Protein AF-A0A7W8ZVU0-F1 (afdb_monomer_lite)

Radius of gyration: 14.82 Å; chains: 1; bounding box: 32×26×45 Å

Structure (mmCIF, N/CA/C/O backbone):
data_AF-A0A7W8ZVU0-F1
#
_entry.id   AF-A0A7W8ZVU0-F1
#
loop_
_atom_site.group_PDB
_atom_site.id
_atom_site.type_symbol
_atom_site.label_atom_id
_atom_site.label_alt_id
_atom_site.label_comp_id
_atom_site.label_asym_id
_atom_site.label_entity_id
_atom_site.label_seq_id
_atom_site.pdbx_PDB_ins_code
_atom_site.Cartn_x
_atom_site.Cartn_y
_atom_site.Cartn_z
_atom_site.occupancy
_atom_site.B_iso_or_equiv
_atom_site.auth_seq_id
_atom_site.auth_comp_id
_atom_site.auth_asym_id
_atom_site.auth_atom_id
_atom_site.pdbx_PDB_model_num
ATOM 1 N N . MET A 1 1 ? 6.535 3.072 -9.587 1.00 85.56 1 MET A N 1
ATOM 2 C CA . MET A 1 1 ? 5.344 3.330 -8.750 1.00 85.56 1 MET A CA 1
ATOM 3 C C . MET A 1 1 ? 4.558 2.043 -8.533 1.00 85.56 1 MET A C 1
ATOM 5 O O . MET A 1 1 ? 4.219 1.389 -9.509 1.00 85.56 1 MET A O 1
ATOM 9 N N . ALA A 1 2 ? 4.260 1.682 -7.289 1.00 87.31 2 ALA A N 1
ATOM 10 C CA . ALA A 1 2 ? 3.342 0.598 -6.954 1.00 87.31 2 ALA A CA 1
ATOM 11 C C . ALA A 1 2 ? 1.929 1.141 -6.694 1.00 87.31 2 ALA A C 1
ATOM 13 O O . ALA A 1 2 ? 1.775 2.179 -6.045 1.00 87.31 2 ALA A O 1
ATOM 14 N N . LYS A 1 3 ? 0.910 0.439 -7.184 1.00 91.56 3 LYS A N 1
ATOM 15 C CA . LYS A 1 3 ? -0.497 0.630 -6.821 1.00 91.56 3 LYS A CA 1
ATOM 16 C C . LYS A 1 3 ? -0.847 -0.448 -5.804 1.00 91.56 3 LYS A C 1
ATOM 18 O O . LYS A 1 3 ? -0.580 -1.619 -6.041 1.00 91.56 3 LYS A O 1
ATOM 23 N N . ILE A 1 4 ? -1.389 -0.045 -4.665 1.00 91.12 4 ILE A N 1
ATOM 24 C CA . ILE A 1 4 ? -1.660 -0.922 -3.528 1.00 91.12 4 ILE A CA 1
ATOM 25 C C . ILE A 1 4 ? -3.145 -0.815 -3.208 1.00 91.12 4 ILE A C 1
ATOM 27 O O . ILE A 1 4 ? -3.659 0.291 -3.075 1.00 91.12 4 ILE A O 1
ATOM 31 N N . ALA A 1 5 ? -3.841 -1.931 -3.058 1.00 92.88 5 ALA A N 1
ATOM 32 C CA . ALA A 1 5 ? -5.243 -1.944 -2.652 1.00 92.88 5 ALA A CA 1
ATOM 33 C C . ALA A 1 5 ? -5.485 -3.009 -1.583 1.00 92.88 5 ALA A C 1
ATOM 35 O O . ALA A 1 5 ? -4.760 -3.999 -1.508 1.00 92.88 5 ALA A O 1
ATOM 36 N N . LEU A 1 6 ? -6.508 -2.802 -0.755 1.00 89.88 6 LEU A N 1
ATOM 37 C CA . LEU A 1 6 ? -7.047 -3.881 0.067 1.00 89.88 6 LEU A CA 1
ATOM 38 C C . LEU A 1 6 ? -7.887 -4.805 -0.817 1.00 89.88 6 LEU A C 1
ATOM 40 O O . LEU A 1 6 ? -8.637 -4.317 -1.663 1.00 89.88 6 LEU A O 1
A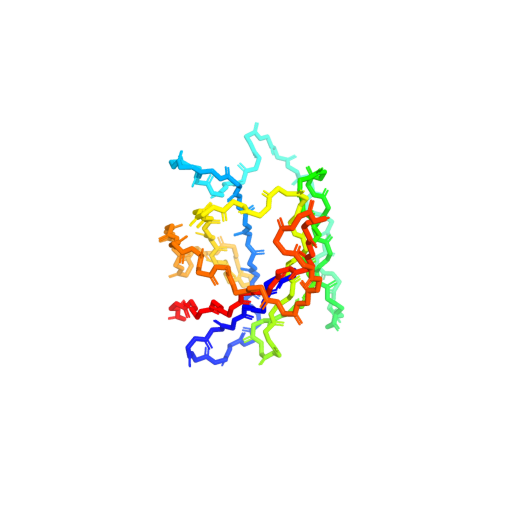TOM 44 N N . ALA A 1 7 ? -7.809 -6.112 -0.570 1.00 91.75 7 ALA A N 1
ATOM 45 C CA . ALA A 1 7 ? -8.691 -7.100 -1.186 1.00 91.75 7 ALA A CA 1
ATOM 46 C C . ALA A 1 7 ? -10.171 -6.749 -0.942 1.00 91.75 7 ALA A C 1
ATOM 48 O O . ALA A 1 7 ? -10.998 -6.849 -1.847 1.00 91.75 7 ALA A O 1
ATOM 49 N N . GLU A 1 8 ? -10.490 -6.253 0.260 1.00 88.62 8 GLU A N 1
ATOM 50 C CA . GLU A 1 8 ? -11.775 -5.625 0.570 1.00 88.62 8 GLU A CA 1
ATOM 51 C C . GLU A 1 8 ? -11.560 -4.161 1.001 1.00 88.62 8 GLU A C 1
ATOM 53 O O . GLU A 1 8 ? -10.959 -3.910 2.052 1.00 88.62 8 GLU A O 1
ATOM 58 N N . PRO A 1 9 ? -12.041 -3.172 0.219 1.00 88.00 9 PRO A N 1
ATOM 59 C CA . PRO A 1 9 ? -11.900 -1.759 0.557 1.00 88.00 9 PRO A CA 1
ATOM 60 C C . PRO A 1 9 ? -12.517 -1.420 1.919 1.00 88.00 9 PRO A C 1
ATOM 62 O O . PRO A 1 9 ? -13.687 -1.713 2.182 1.00 88.00 9 PRO A O 1
ATOM 65 N N . LYS A 1 10 ? -11.745 -0.753 2.780 1.00 85.44 10 LYS A N 1
ATOM 66 C CA . LYS A 1 10 ? -12.121 -0.467 4.169 1.00 85.44 10 LYS A CA 1
ATOM 67 C C . LYS A 1 10 ? -11.699 0.936 4.591 1.00 85.44 10 LYS A C 1
ATOM 69 O O . LYS A 1 10 ? -10.537 1.323 4.491 1.00 85.44 10 LYS A O 1
ATOM 74 N N . ALA A 1 11 ? -12.662 1.703 5.098 1.00 87.62 11 ALA A N 1
ATOM 75 C CA . ALA A 1 11 ? -12.416 3.046 5.610 1.00 87.62 11 ALA A CA 1
ATOM 76 C C . ALA A 1 11 ? -11.723 2.996 6.975 1.00 87.62 11 ALA A C 1
ATOM 78 O O . ALA A 1 11 ? -11.931 2.066 7.755 1.00 87.62 11 ALA A O 1
ATOM 79 N N . GLY A 1 12 ? -10.951 4.040 7.282 1.00 84.75 12 GLY A N 1
ATOM 80 C CA . GLY A 1 12 ? -10.294 4.169 8.582 1.00 84.75 12 GLY A CA 1
ATOM 81 C C . GLY A 1 12 ? -9.143 3.185 8.793 1.00 84.75 12 GLY A C 1
ATOM 82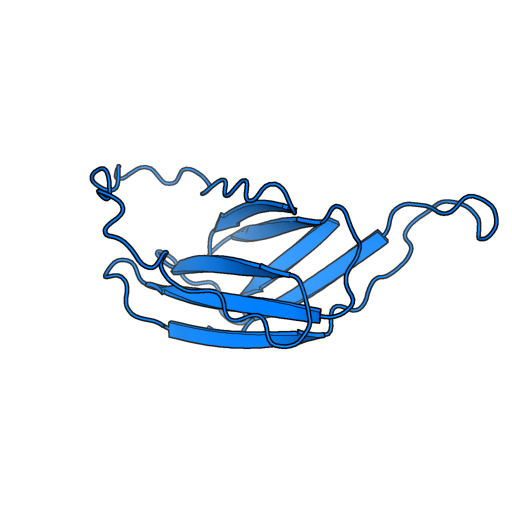 O O . GLY A 1 12 ? -8.826 2.866 9.934 1.00 84.75 12 GLY A O 1
ATOM 83 N N . VAL A 1 13 ? -8.550 2.696 7.703 1.00 86.25 13 VAL A N 1
ATOM 84 C CA . VAL A 1 13 ? -7.327 1.895 7.729 1.00 86.25 13 VAL A CA 1
ATOM 85 C C . VAL A 1 13 ? -6.163 2.761 7.260 1.00 86.25 13 VAL A C 1
ATOM 87 O O . VAL A 1 13 ? -6.248 3.391 6.203 1.00 86.25 13 VAL A O 1
ATOM 90 N N . ALA A 1 14 ? -5.088 2.781 8.039 1.00 86.31 14 ALA A N 1
ATOM 91 C CA . ALA A 1 14 ? -3.808 3.362 7.661 1.00 86.31 14 ALA A CA 1
ATOM 92 C C . ALA A 1 14 ? -2.835 2.249 7.254 1.00 86.31 14 ALA A C 1
ATOM 94 O O . ALA A 1 14 ? -2.860 1.154 7.817 1.00 86.31 14 ALA A O 1
ATOM 95 N N . LEU A 1 15 ? -1.997 2.538 6.260 1.00 85.69 15 LEU A N 1
ATOM 96 C CA . LEU A 1 15 ? -0.977 1.630 5.750 1.00 85.69 15 LEU A CA 1
ATOM 97 C C . LEU A 1 15 ? 0.397 2.208 6.068 1.00 85.69 15 LEU A C 1
ATOM 99 O O . LEU A 1 15 ? 0.708 3.311 5.631 1.00 85.69 15 LEU A O 1
ATOM 103 N N . GLU A 1 16 ? 1.209 1.424 6.762 1.00 85.62 16 GLU A N 1
ATOM 104 C CA . GLU A 1 16 ? 2.636 1.662 6.944 1.00 85.62 16 GLU A CA 1
ATOM 105 C C . GLU A 1 16 ? 3.403 0.664 6.072 1.00 85.62 16 GLU A C 1
ATOM 107 O O . GLU A 1 16 ? 3.083 -0.531 6.035 1.00 85.62 16 GLU A O 1
ATOM 112 N N . LEU A 1 17 ? 4.430 1.145 5.377 1.00 83.44 17 LEU A N 1
ATOM 113 C CA . LEU A 1 17 ? 5.324 0.316 4.572 1.00 83.44 17 LEU A CA 1
ATOM 114 C C . LEU A 1 17 ? 6.750 0.439 5.082 1.00 83.44 17 LEU A C 1
ATOM 116 O O . LEU A 1 17 ? 7.156 1.471 5.614 1.00 83.44 17 LEU A O 1
ATOM 120 N N . CYS A 1 18 ? 7.544 -0.596 4.857 1.00 79.50 18 CYS A N 1
ATOM 121 C CA . CYS A 1 18 ? 8.976 -0.497 5.053 1.00 79.50 18 CYS A CA 1
ATOM 122 C C . CYS A 1 18 ? 9.747 -1.348 4.044 1.00 79.50 18 CYS A C 1
ATOM 124 O O . CYS A 1 18 ? 9.225 -2.313 3.476 1.00 79.50 18 CYS A O 1
ATOM 126 N N . ASP A 1 19 ? 10.976 -0.933 3.751 1.00 74.06 19 ASP A N 1
ATOM 127 C CA . ASP A 1 19 ? 11.768 -1.503 2.675 1.00 74.06 19 ASP A CA 1
ATOM 128 C C . ASP A 1 19 ? 12.666 -2.649 3.151 1.00 74.06 19 ASP A C 1
ATOM 130 O O . ASP A 1 19 ? 13.324 -2.580 4.187 1.00 74.06 19 ASP A O 1
ATOM 134 N N . GLY A 1 20 ? 12.727 -3.708 2.343 1.00 64.31 20 GLY A N 1
ATOM 135 C CA . GLY A 1 20 ? 13.722 -4.761 2.497 1.00 64.31 20 GLY A CA 1
ATOM 136 C C . GLY A 1 20 ? 13.250 -6.013 3.235 1.00 64.31 20 GLY A C 1
ATOM 137 O O . GLY A 1 20 ? 12.226 -6.061 3.915 1.00 64.31 20 GLY A O 1
ATOM 138 N N . VAL A 1 21 ? 14.037 -7.075 3.053 1.00 59.44 21 VAL A N 1
ATOM 139 C CA . VAL A 1 21 ? 13.760 -8.406 3.600 1.00 59.44 21 VAL A CA 1
ATOM 140 C C . VAL A 1 21 ? 13.865 -8.375 5.123 1.00 59.44 21 VAL A C 1
ATOM 142 O O . VAL A 1 21 ? 14.898 -7.994 5.671 1.00 59.44 21 VAL A O 1
ATOM 145 N N . GLY A 1 22 ? 12.806 -8.817 5.802 1.00 62.22 22 GLY A N 1
ATOM 146 C CA . GLY A 1 22 ? 12.754 -8.864 7.266 1.00 62.22 22 GLY A CA 1
ATOM 147 C C . GLY A 1 22 ? 12.476 -7.515 7.926 1.00 62.22 22 GLY A C 1
ATOM 148 O O . GLY A 1 22 ? 12.572 -7.412 9.149 1.00 62.22 22 GLY A O 1
ATOM 149 N N . CYS A 1 23 ? 12.122 -6.495 7.143 1.00 70.12 23 CYS A N 1
ATOM 150 C CA . CYS A 1 23 ? 11.617 -5.262 7.702 1.00 70.12 23 CYS A CA 1
ATOM 151 C C . CYS A 1 23 ? 10.178 -5.456 8.207 1.00 70.12 23 CYS A C 1
ATOM 153 O O . CYS A 1 23 ? 9.323 -5.993 7.502 1.00 70.12 23 CYS A O 1
ATOM 155 N N . VAL A 1 24 ? 9.925 -5.019 9.440 1.00 67.50 24 VAL A N 1
ATOM 156 C CA . VAL A 1 24 ? 8.591 -4.990 10.044 1.00 67.50 24 VAL A CA 1
ATOM 157 C C . VAL A 1 24 ? 8.250 -3.525 10.286 1.00 67.50 24 VAL A C 1
ATOM 159 O O . VAL A 1 24 ? 8.943 -2.887 11.087 1.00 67.50 24 VAL A O 1
ATOM 162 N N . PRO A 1 25 ? 7.223 -2.970 9.616 1.00 71.38 25 PRO A N 1
ATOM 163 C CA . PRO A 1 25 ? 6.756 -1.633 9.936 1.00 71.38 25 PRO A CA 1
ATOM 164 C C . PRO A 1 25 ? 6.290 -1.629 11.389 1.00 71.38 25 PRO A C 1
ATOM 166 O O . PRO A 1 25 ? 5.568 -2.525 11.835 1.00 71.38 25 PRO A O 1
ATOM 169 N N . GLY A 1 26 ? 6.755 -0.659 12.160 1.00 57.91 26 GLY A N 1
ATOM 170 C CA . GLY A 1 26 ? 6.484 -0.606 13.583 1.00 57.91 26 GLY A CA 1
ATOM 171 C C . GLY A 1 26 ? 6.399 0.830 14.060 1.00 57.91 26 GLY A C 1
ATOM 172 O O . GLY A 1 26 ? 7.021 1.710 13.459 1.00 57.91 26 GLY A O 1
ATOM 173 N N . PRO A 1 27 ? 5.687 1.068 15.177 1.00 54.56 27 PRO A N 1
ATOM 174 C CA . PRO A 1 27 ? 5.649 2.388 15.762 1.00 54.56 27 PRO A CA 1
ATOM 175 C C . PRO A 1 27 ? 7.097 2.756 16.097 1.00 54.56 27 PRO A C 1
ATOM 177 O O . PRO A 1 27 ? 7.834 1.901 16.611 1.00 54.56 27 PRO A O 1
ATOM 180 N N . PRO A 1 28 ? 7.532 3.997 15.836 1.00 47.53 28 PRO A N 1
ATOM 181 C CA . PRO A 1 28 ? 8.845 4.433 16.275 1.00 47.53 28 PRO A CA 1
ATOM 182 C C . PRO A 1 28 ? 8.992 4.117 17.767 1.00 47.53 28 PRO A C 1
ATOM 184 O O . PRO A 1 28 ? 8.080 4.357 18.560 1.00 47.53 28 PRO A O 1
ATOM 187 N N . MET A 1 29 ? 10.131 3.541 18.157 1.00 38.78 29 MET A N 1
ATOM 188 C CA . MET A 1 29 ? 10.470 3.257 19.555 1.00 38.78 29 MET A CA 1
ATOM 189 C C . MET A 1 29 ? 10.733 4.570 20.323 1.00 38.78 29 MET A C 1
ATOM 191 O O . MET A 1 29 ? 11.856 4.850 20.720 1.00 38.78 29 MET A O 1
ATOM 195 N N . ALA A 1 30 ? 9.716 5.419 20.468 1.00 38.12 30 ALA A N 1
ATOM 196 C CA . ALA A 1 30 ? 9.606 6.596 21.332 1.00 38.12 30 ALA A CA 1
ATOM 197 C C . ALA A 1 30 ? 8.216 7.223 21.096 1.00 38.12 30 ALA A C 1
ATOM 199 O O . ALA A 1 30 ? 7.715 7.161 19.974 1.00 38.12 30 ALA A O 1
ATOM 200 N N . PRO A 1 31 ? 7.579 7.853 22.101 1.00 37.94 31 PRO A N 1
ATOM 201 C CA . PRO A 1 31 ? 6.248 8.418 21.926 1.00 37.94 31 PRO A CA 1
ATOM 202 C C . PRO A 1 31 ? 6.311 9.590 20.943 1.00 37.94 31 PRO A C 1
ATOM 204 O O . PRO A 1 31 ? 6.684 10.708 21.305 1.00 37.94 31 PRO A O 1
ATOM 207 N N . VAL A 1 32 ? 5.919 9.352 19.693 1.00 40.12 32 VAL A N 1
ATOM 208 C CA . VAL A 1 32 ? 5.516 10.437 18.806 1.00 40.12 32 VAL A CA 1
ATOM 209 C C . VAL A 1 32 ? 4.254 11.016 19.427 1.00 40.12 32 VAL A C 1
ATOM 211 O O . VAL A 1 32 ? 3.261 10.315 19.618 1.00 40.12 32 VAL A O 1
ATOM 214 N N . LYS A 1 33 ? 4.308 12.293 19.815 1.00 34.25 33 LYS A N 1
ATOM 215 C CA . LYS A 1 33 ? 3.108 13.055 20.156 1.00 34.25 33 LYS A CA 1
ATOM 216 C C . LYS A 1 33 ? 2.213 13.035 18.922 1.00 34.25 33 LYS A C 1
ATOM 218 O O . LYS A 1 33 ? 2.427 13.827 18.010 1.00 34.25 33 LYS A O 1
ATOM 223 N N . LEU A 1 34 ? 1.247 12.121 18.903 1.00 38.62 34 LEU A N 1
ATOM 224 C CA . LEU A 1 34 ? 0.140 12.134 17.963 1.00 38.62 34 LEU A CA 1
ATOM 225 C C . LEU A 1 34 ? -0.509 13.514 18.089 1.00 38.62 34 LEU A C 1
ATOM 227 O O . LEU A 1 34 ? -1.128 13.834 19.108 1.00 38.62 34 LEU A O 1
ATOM 231 N N . GLN A 1 35 ? -0.297 14.371 17.091 1.00 32.72 35 GLN A N 1
ATOM 232 C CA . GLN A 1 35 ? -1.188 15.504 16.909 1.00 32.72 35 GLN A CA 1
ATOM 233 C C . GLN A 1 35 ? -2.589 14.919 16.697 1.00 32.72 35 GLN A C 1
ATOM 235 O O . GLN A 1 35 ? -2.716 13.898 16.016 1.00 32.72 35 GLN A O 1
ATOM 240 N N . PRO A 1 36 ? -3.622 15.484 17.342 1.00 36.34 36 PRO A N 1
ATOM 241 C CA . PRO A 1 36 ? -4.960 14.921 17.295 1.00 36.34 36 PRO A CA 1
ATOM 242 C C . PRO A 1 36 ? -5.384 14.769 15.838 1.00 36.34 36 PRO A C 1
ATOM 244 O O . PRO A 1 36 ? -5.275 15.722 15.067 1.00 36.34 36 PRO A O 1
ATOM 247 N N . ALA A 1 37 ? -5.827 13.557 15.496 1.00 44.22 37 ALA A N 1
ATOM 248 C CA . ALA A 1 37 ? -6.331 13.199 14.184 1.00 44.22 37 ALA A CA 1
ATOM 249 C C . ALA A 1 37 ? -7.378 14.231 13.752 1.00 44.22 37 ALA A C 1
ATOM 251 O O . ALA A 1 37 ? -8.502 14.260 14.261 1.00 44.22 37 ALA A O 1
ATOM 252 N N . GLY A 1 38 ? -6.973 15.121 12.846 1.00 34.31 38 GLY A N 1
ATOM 253 C CA . GLY A 1 38 ? -7.893 15.996 12.146 1.00 34.31 38 GLY A CA 1
ATOM 254 C C . GLY A 1 38 ? -8.863 15.110 11.382 1.00 34.31 38 GLY A C 1
ATOM 255 O O . GLY A 1 38 ? -8.449 14.235 10.629 1.00 34.31 38 GLY A O 1
ATOM 256 N N . THR A 1 39 ? -10.155 15.289 11.635 1.00 42.41 39 THR A N 1
ATOM 257 C CA . THR A 1 39 ? -11.253 14.600 10.949 1.00 42.41 39 THR A CA 1
ATOM 258 C C . THR A 1 39 ? -11.388 15.122 9.518 1.00 42.41 39 THR A C 1
ATOM 260 O O . THR A 1 39 ? -12.392 15.724 9.144 1.00 42.41 39 THR A O 1
ATOM 263 N N . THR A 1 40 ? -10.354 14.910 8.718 1.00 36.12 40 THR A N 1
ATOM 264 C CA . THR A 1 40 ? -10.311 15.279 7.312 1.00 36.12 40 THR A CA 1
ATOM 265 C C . THR A 1 40 ? -9.823 14.057 6.556 1.00 36.12 40 THR A C 1
ATOM 267 O O . THR A 1 40 ? -8.794 13.481 6.895 1.00 36.12 40 THR A O 1
ATOM 270 N N . VAL A 1 41 ? -10.603 13.630 5.564 1.00 43.78 41 VAL A N 1
ATOM 271 C CA . VAL A 1 41 ? -10.256 12.571 4.606 1.00 43.78 41 VAL A CA 1
ATOM 272 C C . VAL A 1 41 ? -9.166 13.123 3.681 1.00 43.78 41 VAL A C 1
ATOM 274 O O . VAL A 1 41 ? -9.393 13.387 2.505 1.00 43.78 41 VAL A O 1
ATOM 277 N N . GLU A 1 42 ? -8.011 13.437 4.251 1.00 39.41 42 GLU A N 1
ATOM 278 C CA . GLU A 1 42 ? -6.831 13.882 3.529 1.00 39.41 42 GLU A CA 1
ATOM 279 C C . GLU A 1 42 ? -5.888 12.683 3.420 1.00 39.41 42 GLU A C 1
ATOM 281 O O . GLU A 1 42 ? -5.715 11.950 4.398 1.00 39.41 42 GLU A O 1
ATOM 286 N N . PRO A 1 43 ? -5.326 12.424 2.229 1.00 43.91 43 PRO A N 1
ATOM 287 C CA . PRO A 1 43 ? -4.445 11.286 2.035 1.00 43.91 43 PRO A CA 1
ATOM 288 C C . PRO A 1 43 ? -3.254 11.406 2.986 1.00 43.91 43 PRO A C 1
ATOM 290 O O . PRO A 1 43 ? -2.610 12.454 3.057 1.00 43.91 43 PRO A O 1
ATOM 293 N N . ILE A 1 44 ? -2.960 10.327 3.709 1.00 55.62 44 ILE A N 1
ATOM 294 C CA . ILE A 1 44 ? -1.777 10.267 4.565 1.00 55.62 44 ILE A CA 1
ATOM 295 C C . ILE A 1 44 ? -0.566 10.247 3.632 1.00 55.62 44 ILE A C 1
ATOM 297 O O . ILE A 1 44 ? -0.463 9.364 2.779 1.00 55.62 44 ILE A O 1
ATOM 301 N N . ILE A 1 45 ? 0.311 11.245 3.765 1.00 48.66 45 ILE A N 1
ATOM 302 C CA . ILE A 1 45 ? 1.589 11.301 3.055 1.00 48.66 45 ILE A CA 1
ATOM 303 C C . ILE A 1 45 ? 2.679 10.921 4.051 1.00 48.66 45 ILE A C 1
ATOM 305 O O . ILE A 1 45 ? 3.043 11.727 4.907 1.00 48.66 45 ILE A O 1
ATOM 309 N N . GLU A 1 46 ? 3.196 9.700 3.941 1.00 55.38 46 GLU A N 1
ATOM 310 C CA . GLU A 1 46 ? 4.392 9.288 4.678 1.00 55.38 46 GLU A CA 1
ATOM 311 C C . GLU A 1 46 ? 5.621 9.433 3.782 1.00 55.38 46 GLU A C 1
ATOM 313 O O . GLU A 1 46 ? 5.740 8.777 2.742 1.00 55.38 46 GLU A O 1
ATOM 318 N N . GLU A 1 47 ? 6.533 10.317 4.188 1.00 51.47 47 GLU A N 1
ATOM 319 C CA . GLU A 1 47 ? 7.821 10.532 3.535 1.00 51.47 47 GLU A CA 1
ATOM 320 C C . GLU A 1 47 ? 8.922 9.973 4.442 1.00 51.47 47 GLU A C 1
ATOM 322 O O . GLU A 1 47 ? 9.394 10.620 5.376 1.00 51.47 47 GLU A O 1
ATOM 327 N N . THR A 1 48 ? 9.313 8.724 4.196 1.00 54.09 48 THR A N 1
ATOM 328 C CA . THR A 1 48 ? 10.333 8.024 4.998 1.00 54.09 48 THR A CA 1
ATOM 329 C C . THR A 1 48 ? 11.760 8.294 4.504 1.00 54.09 48 THR A C 1
ATOM 331 O O . THR A 1 48 ? 12.724 7.776 5.061 1.00 54.09 48 THR A O 1
ATOM 334 N N . GLY A 1 49 ? 11.912 9.078 3.427 1.00 54.28 49 GLY A N 1
ATOM 335 C CA . GLY A 1 49 ? 13.167 9.262 2.687 1.00 54.28 49 GLY A CA 1
ATOM 336 C C . GLY A 1 49 ? 13.518 8.100 1.745 1.00 54.28 49 GLY A C 1
ATOM 337 O O . GLY A 1 49 ? 14.435 8.228 0.937 1.00 54.28 49 GLY A O 1
ATOM 338 N N . VAL A 1 50 ? 12.774 6.988 1.815 1.00 63.66 50 VAL A N 1
ATOM 339 C CA . VAL A 1 50 ? 12.958 5.780 0.988 1.00 63.66 50 VAL A CA 1
ATOM 340 C C . VAL A 1 50 ? 11.824 5.608 -0.028 1.00 63.66 50 VAL A C 1
ATOM 342 O O . VAL A 1 50 ? 12.026 5.067 -1.122 1.00 63.66 50 VAL A O 1
ATOM 345 N N . PHE A 1 51 ? 10.632 6.093 0.314 1.00 73.06 51 PHE A N 1
ATOM 346 C CA . PHE A 1 51 ? 9.477 6.122 -0.570 1.00 73.06 51 PHE A CA 1
ATOM 347 C C . PHE A 1 51 ? 8.521 7.259 -0.203 1.00 73.06 51 PHE A C 1
ATOM 349 O O . PHE A 1 51 ? 8.604 7.842 0.881 1.00 73.06 51 PHE A O 1
ATOM 356 N N . THR A 1 52 ? 7.591 7.534 -1.112 1.00 80.94 52 THR A N 1
ATOM 357 C CA . THR A 1 52 ? 6.410 8.365 -0.856 1.00 80.94 52 THR A CA 1
ATOM 358 C C . THR A 1 52 ? 5.168 7.491 -0.949 1.00 80.94 52 THR A C 1
ATOM 360 O O . THR A 1 52 ? 4.967 6.849 -1.979 1.00 80.94 52 THR A O 1
ATOM 363 N N . LEU A 1 53 ? 4.338 7.470 0.095 1.00 83.00 53 LEU A N 1
ATOM 364 C CA . LEU A 1 53 ? 3.052 6.766 0.112 1.00 83.00 53 LEU A CA 1
ATOM 365 C C . LEU A 1 53 ? 1.903 7.773 0.141 1.00 83.00 53 LEU A C 1
ATOM 367 O O . LEU A 1 53 ? 1.936 8.704 0.936 1.00 83.00 53 LEU A O 1
ATOM 371 N N . VAL A 1 54 ? 0.901 7.592 -0.721 1.00 85.44 54 VAL A N 1
ATOM 372 C CA . VAL A 1 54 ? -0.281 8.464 -0.801 1.00 85.44 54 VAL A CA 1
ATOM 373 C C . VAL A 1 54 ? -1.529 7.625 -1.040 1.00 85.44 54 VAL A C 1
ATOM 375 O O . VAL A 1 54 ? -1.563 6.846 -1.990 1.00 85.44 54 VAL A O 1
ATOM 378 N N . GLY A 1 55 ? -2.576 7.819 -0.241 1.00 88.44 55 GLY A N 1
ATOM 379 C CA . GLY A 1 55 ? -3.898 7.229 -0.479 1.00 88.44 55 GLY A CA 1
ATOM 380 C C . GLY A 1 55 ? -4.609 6.802 0.799 1.00 88.44 55 GLY A C 1
ATOM 381 O O . GLY A 1 55 ? -4.285 7.288 1.884 1.00 88.44 55 GLY A O 1
ATOM 382 N N . ASP A 1 56 ? -5.584 5.906 0.652 1.00 88.31 56 ASP A N 1
ATOM 383 C CA . ASP A 1 56 ? -6.433 5.418 1.740 1.00 88.31 56 ASP A CA 1
ATOM 384 C C . ASP A 1 56 ? -6.981 4.004 1.463 1.00 88.31 56 ASP A C 1
ATOM 386 O O . ASP A 1 56 ? -6.928 3.507 0.339 1.00 88.31 56 ASP A O 1
ATOM 390 N N . GLY A 1 57 ? -7.537 3.354 2.489 1.00 85.06 57 GLY A N 1
ATOM 391 C CA . GLY A 1 57 ? -8.049 1.982 2.385 1.00 85.06 57 GLY A CA 1
ATOM 392 C C . GLY A 1 57 ? -9.327 1.795 1.560 1.00 85.06 57 GLY A C 1
ATOM 393 O O . GLY A 1 57 ? -9.728 0.654 1.341 1.00 85.06 57 GLY A O 1
ATOM 394 N N . ILE A 1 58 ? -9.972 2.867 1.085 1.00 88.19 58 ILE A N 1
ATOM 395 C CA . ILE A 1 58 ? -11.126 2.803 0.173 1.00 88.19 58 ILE A CA 1
ATOM 396 C C . ILE A 1 58 ? -10.673 2.915 -1.283 1.00 88.19 58 ILE A C 1
ATOM 398 O O . ILE A 1 58 ? -11.095 2.126 -2.126 1.00 88.19 58 ILE A O 1
ATOM 402 N N . SER A 1 59 ? -9.826 3.898 -1.580 1.00 86.94 59 SER A N 1
ATOM 403 C CA . SER A 1 59 ? -9.367 4.213 -2.939 1.00 86.94 59 SER A CA 1
ATOM 404 C C . SER A 1 59 ? -8.089 3.466 -3.331 1.00 86.94 59 SER A C 1
ATOM 406 O O . SER A 1 59 ? -7.694 3.487 -4.499 1.00 86.94 59 SER A O 1
ATOM 408 N N . GLY A 1 60 ? -7.439 2.825 -2.359 1.00 88.50 60 GLY A N 1
ATOM 409 C CA . GLY A 1 60 ? -6.096 2.280 -2.475 1.00 88.50 60 GLY A CA 1
ATOM 410 C C . GLY A 1 60 ? -5.014 3.340 -2.256 1.00 88.50 60 GLY A C 1
ATOM 411 O O . GLY A 1 60 ? -5.265 4.548 -2.182 1.00 88.50 60 GLY A O 1
ATOM 412 N N . TRP A 1 61 ? -3.776 2.867 -2.182 1.00 90.31 61 TRP A N 1
ATOM 413 C CA . TRP A 1 61 ? -2.570 3.666 -2.036 1.00 90.31 61 TRP A CA 1
ATOM 414 C C . TRP A 1 61 ? -1.688 3.600 -3.280 1.00 90.31 61 TRP A C 1
ATOM 416 O O . TRP A 1 61 ? -1.737 2.673 -4.090 1.00 90.31 61 TRP A O 1
ATOM 426 N N . ARG A 1 62 ? -0.830 4.603 -3.424 1.00 88.56 62 ARG A N 1
ATOM 427 C CA . ARG A 1 62 ? 0.259 4.645 -4.394 1.00 88.56 62 ARG A CA 1
ATOM 428 C C . ARG A 1 62 ? 1.560 4.864 -3.652 1.00 88.56 62 ARG A C 1
ATOM 430 O O . ARG A 1 62 ? 1.667 5.819 -2.887 1.00 88.56 62 ARG A O 1
ATOM 437 N N . ALA A 1 63 ? 2.530 3.996 -3.907 1.00 85.69 63 ALA A N 1
ATOM 438 C CA . ALA A 1 63 ? 3.868 4.095 -3.347 1.00 85.69 63 ALA A CA 1
ATOM 439 C C . ALA A 1 63 ? 4.890 4.345 -4.462 1.00 85.69 63 ALA A C 1
ATOM 441 O O . ALA A 1 63 ? 4.964 3.583 -5.431 1.00 85.69 63 ALA A O 1
ATOM 442 N N . ASP A 1 64 ? 5.697 5.394 -4.342 1.00 83.00 64 ASP A N 1
ATOM 443 C CA . ASP A 1 64 ? 6.865 5.589 -5.201 1.00 83.00 64 ASP A CA 1
ATOM 444 C C . ASP A 1 64 ? 8.133 5.216 -4.439 1.00 83.00 64 ASP A C 1
ATOM 446 O O . ASP A 1 64 ? 8.498 5.881 -3.474 1.00 83.00 64 ASP A O 1
ATOM 450 N N . PHE A 1 65 ? 8.762 4.110 -4.839 1.00 76.69 65 PHE A N 1
ATOM 451 C CA . PHE A 1 65 ? 9.976 3.606 -4.210 1.00 76.69 65 PHE A CA 1
ATOM 452 C C . PHE A 1 65 ? 11.203 4.052 -4.994 1.00 76.69 65 PHE A C 1
ATOM 454 O O . PHE A 1 65 ? 11.292 3.820 -6.201 1.00 76.69 65 PHE A O 1
ATOM 461 N N . VAL A 1 66 ? 12.205 4.572 -4.288 1.00 69.94 66 VAL A N 1
ATOM 462 C CA . VAL A 1 66 ? 13.461 5.031 -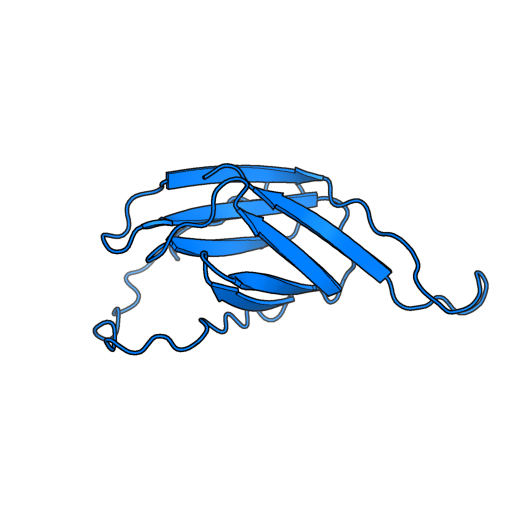4.899 1.00 69.94 66 VAL A CA 1
ATOM 463 C C . VAL A 1 66 ? 14.318 3.856 -5.418 1.00 69.94 66 VAL A C 1
ATOM 465 O O . VAL A 1 66 ? 15.142 4.046 -6.311 1.00 69.94 66 VAL A O 1
ATOM 468 N N . GLY A 1 67 ? 14.109 2.628 -4.916 1.00 65.69 67 GLY A N 1
ATOM 469 C CA . GLY A 1 67 ? 14.972 1.464 -5.184 1.00 65.69 67 GLY A CA 1
ATOM 470 C C . GLY A 1 67 ? 14.362 0.291 -5.963 1.00 65.69 67 GLY A C 1
ATOM 471 O O . GLY A 1 67 ? 15.108 -0.586 -6.395 1.00 65.69 67 GLY A O 1
ATOM 472 N N . GLY A 1 68 ? 13.039 0.247 -6.172 1.00 64.81 68 GLY A N 1
ATOM 473 C CA . GLY A 1 68 ? 12.377 -0.875 -6.862 1.00 64.81 68 GLY A CA 1
ATOM 474 C C . GLY A 1 68 ? 12.616 -2.239 -6.196 1.00 64.81 68 GLY A C 1
ATOM 475 O O . GLY A 1 68 ? 12.877 -3.224 -6.887 1.00 64.81 68 GLY A O 1
ATOM 476 N N . GLN A 1 69 ? 12.596 -2.275 -4.863 1.00 71.69 69 GLN A N 1
ATOM 477 C CA . GLN A 1 69 ? 12.836 -3.465 -4.047 1.00 71.69 69 GLN A CA 1
ATOM 478 C C . GLN A 1 69 ? 11.850 -4.603 -4.331 1.00 71.69 69 GLN A C 1
ATOM 480 O O . GLN A 1 69 ? 10.650 -4.379 -4.464 1.00 71.69 69 GLN A O 1
ATOM 485 N N . SER A 1 70 ? 12.354 -5.837 -4.354 1.00 76.00 70 SER A N 1
ATOM 486 C CA . SER A 1 70 ? 11.545 -7.032 -4.626 1.00 76.00 70 SER A CA 1
ATOM 487 C C . SER A 1 70 ? 10.637 -7.453 -3.469 1.00 76.00 70 SER A C 1
ATOM 489 O O . SER A 1 70 ? 9.758 -8.271 -3.686 1.00 76.00 70 SER A O 1
ATOM 491 N N . MET A 1 71 ? 10.841 -6.927 -2.257 1.00 81.19 71 MET A N 1
ATOM 492 C CA . MET A 1 71 ? 10.049 -7.275 -1.076 1.00 81.19 71 MET A CA 1
ATOM 493 C C . MET A 1 71 ? 9.781 -6.036 -0.224 1.00 81.19 71 MET A C 1
ATOM 495 O O . MET A 1 71 ? 10.681 -5.214 -0.015 1.00 81.19 71 MET A O 1
ATOM 499 N N . VAL A 1 72 ? 8.545 -5.916 0.259 1.00 82.81 72 VAL A N 1
ATOM 500 C CA . VAL A 1 72 ? 8.068 -4.793 1.073 1.00 82.81 72 VAL A CA 1
ATOM 501 C C . VAL A 1 72 ? 7.320 -5.333 2.289 1.00 82.81 72 VAL A C 1
ATOM 503 O O . VAL A 1 72 ? 6.419 -6.161 2.152 1.00 82.81 72 VAL A O 1
ATOM 506 N N . GLY A 1 73 ? 7.698 -4.866 3.479 1.00 86.00 73 GLY A N 1
ATOM 507 C CA . GLY A 1 73 ? 6.939 -5.095 4.706 1.00 86.00 73 GLY A CA 1
ATOM 508 C C . GLY A 1 73 ? 5.739 -4.154 4.762 1.00 86.00 73 GLY A C 1
ATOM 509 O O . GLY A 1 73 ? 5.870 -2.981 4.412 1.00 86.00 73 GLY A O 1
ATOM 510 N N . TYR A 1 74 ? 4.584 -4.646 5.204 1.00 87.06 74 TYR A N 1
ATOM 511 C CA . TYR A 1 74 ? 3.373 -3.847 5.377 1.00 87.06 74 TYR A CA 1
ATOM 512 C C . TYR A 1 74 ? 2.763 -4.052 6.763 1.00 87.06 74 TYR A C 1
ATOM 514 O O . TYR A 1 74 ? 2.829 -5.138 7.346 1.00 87.06 74 TYR A O 1
ATOM 522 N N . ARG A 1 75 ? 2.130 -2.997 7.271 1.00 87.56 75 ARG A N 1
ATOM 523 C CA . ARG A 1 75 ? 1.282 -3.027 8.458 1.00 87.56 75 ARG A CA 1
ATOM 524 C C . ARG A 1 75 ? 0.048 -2.174 8.207 1.00 87.56 75 ARG A C 1
ATOM 526 O O . ARG A 1 75 ? 0.145 -1.028 7.784 1.00 87.56 75 ARG A O 1
ATOM 533 N N . LEU A 1 76 ? -1.109 -2.752 8.491 1.00 88.44 76 LEU A N 1
ATOM 534 C CA . LEU A 1 76 ? -2.404 -2.097 8.441 1.00 88.44 76 LEU A CA 1
ATOM 535 C C . LEU A 1 76 ? -2.871 -1.830 9.866 1.00 88.44 76 LEU A C 1
ATOM 537 O O . LEU A 1 76 ? -2.943 -2.754 10.680 1.00 88.44 76 LEU A O 1
ATOM 541 N N . THR A 1 77 ? -3.207 -0.580 10.161 1.00 87.25 77 THR A N 1
ATOM 542 C CA . THR A 1 77 ? -3.762 -0.171 11.454 1.00 87.25 77 THR A CA 1
ATOM 543 C C . THR A 1 77 ? -5.155 0.416 11.292 1.00 87.25 77 THR A C 1
ATOM 545 O O . THR A 1 77 ? -5.458 1.060 10.291 1.00 87.25 77 THR A O 1
ATOM 548 N N . ASP A 1 78 ? -6.029 0.161 12.261 1.00 85.19 78 ASP A N 1
ATOM 549 C CA . ASP A 1 78 ? -7.345 0.791 12.336 1.00 85.19 78 ASP A CA 1
ATOM 550 C C . ASP A 1 78 ? -7.276 2.188 12.988 1.00 85.19 78 ASP A C 1
ATOM 552 O O . ASP A 1 78 ? -6.234 2.643 13.468 1.00 85.19 78 ASP A O 1
ATOM 556 N N . THR A 1 79 ? -8.418 2.877 13.051 1.00 80.06 79 THR A N 1
ATOM 557 C CA . THR A 1 79 ? -8.529 4.223 13.638 1.00 80.06 79 THR A CA 1
ATOM 558 C C . THR A 1 79 ? -8.226 4.296 15.134 1.00 80.06 79 THR A C 1
ATOM 560 O O . THR A 1 79 ? -8.025 5.395 15.655 1.00 80.06 79 THR A O 1
ATOM 563 N N . VAL A 1 80 ? -8.206 3.163 15.839 1.00 81.38 80 VAL A N 1
ATOM 564 C CA . VAL A 1 80 ? -7.856 3.080 17.262 1.00 81.38 80 VAL A CA 1
ATOM 565 C C . VAL A 1 80 ? -6.409 2.617 17.475 1.00 81.38 80 VAL A C 1
ATOM 567 O O . VAL A 1 80 ? -5.983 2.464 18.620 1.00 81.38 80 VAL A O 1
ATOM 570 N N . GLY A 1 81 ? -5.637 2.449 16.393 1.00 75.50 81 GLY A N 1
ATOM 571 C CA . GLY A 1 81 ? -4.241 2.008 16.411 1.00 75.50 81 GLY A CA 1
ATOM 572 C C . GLY A 1 81 ? -4.071 0.496 16.575 1.00 75.50 81 GLY A C 1
ATOM 573 O O . GLY A 1 81 ? -2.966 0.031 16.856 1.00 75.50 81 GLY A O 1
ATOM 574 N N . GLY A 1 82 ? -5.147 -0.279 16.432 1.00 82.06 82 GLY A N 1
ATOM 575 C CA . GLY A 1 82 ? -5.116 -1.736 16.413 1.00 82.06 82 GLY A CA 1
ATOM 576 C C . GLY A 1 82 ? -4.527 -2.253 15.104 1.00 82.06 82 GLY A C 1
ATOM 577 O O . GLY A 1 82 ? -4.876 -1.772 14.030 1.00 82.06 82 GLY A O 1
ATOM 578 N N . VAL A 1 83 ? -3.632 -3.241 15.182 1.00 85.94 83 VAL A N 1
ATOM 579 C CA . VAL A 1 83 ? -3.085 -3.899 13.987 1.00 85.94 83 VAL A CA 1
ATOM 580 C C . VAL A 1 83 ? -4.155 -4.813 13.395 1.00 85.94 83 VAL A C 1
ATOM 582 O O . VAL A 1 83 ? -4.596 -5.761 14.043 1.00 85.94 83 VAL A O 1
ATOM 585 N N . VAL A 1 84 ? -4.564 -4.515 12.163 1.00 87.25 84 VAL A N 1
ATOM 586 C CA . VAL A 1 84 ? -5.541 -5.294 11.390 1.00 87.25 84 VAL A CA 1
ATOM 587 C C . VAL A 1 84 ? -4.844 -6.456 10.690 1.00 87.25 84 VAL A C 1
ATOM 589 O O . VAL A 1 84 ? -5.293 -7.595 10.777 1.00 87.25 84 VAL A O 1
ATOM 592 N N . ALA A 1 85 ? -3.717 -6.173 10.038 1.00 87.25 85 ALA A N 1
ATOM 593 C CA . ALA A 1 85 ? -2.864 -7.171 9.412 1.00 87.25 85 ALA A CA 1
ATOM 594 C C . ALA A 1 85 ? -1.431 -6.643 9.300 1.00 87.25 85 ALA A C 1
ATOM 596 O O . ALA A 1 85 ? -1.207 -5.441 9.176 1.00 87.25 85 ALA A O 1
ATOM 597 N N . GLU A 1 86 ? -0.458 -7.544 9.308 1.00 87.69 86 GLU A N 1
ATOM 598 C CA . GLU A 1 86 ? 0.944 -7.224 9.049 1.00 87.69 86 GLU A CA 1
ATOM 599 C C . GLU A 1 86 ? 1.623 -8.394 8.342 1.00 87.69 86 GLU A C 1
ATOM 601 O O . GLU A 1 86 ? 1.211 -9.548 8.490 1.00 87.69 86 GLU A O 1
ATOM 606 N N . GLY A 1 87 ? 2.652 -8.101 7.557 1.00 85.94 87 GLY A N 1
ATOM 607 C CA . GLY A 1 87 ? 3.373 -9.122 6.813 1.00 85.94 87 GLY A CA 1
ATOM 608 C C . GLY A 1 87 ? 4.415 -8.541 5.873 1.00 85.94 87 GLY A C 1
ATOM 609 O O . GLY A 1 87 ? 4.766 -7.366 5.944 1.00 85.94 87 GLY A O 1
ATOM 610 N N . ALA A 1 88 ? 4.906 -9.387 4.976 1.00 86.12 88 ALA A N 1
ATOM 611 C CA . ALA A 1 88 ? 5.766 -8.987 3.874 1.00 86.12 88 ALA A CA 1
ATOM 612 C C . ALA A 1 88 ? 5.192 -9.539 2.572 1.00 86.12 88 ALA A C 1
ATOM 614 O O . ALA A 1 88 ? 4.646 -10.644 2.553 1.00 86.12 88 ALA A O 1
ATOM 615 N N . ILE A 1 89 ? 5.318 -8.764 1.500 1.00 85.81 89 ILE A N 1
ATOM 616 C CA . ILE A 1 89 ? 4.858 -9.140 0.167 1.00 85.81 89 ILE A CA 1
ATOM 617 C C . ILE A 1 89 ? 5.998 -9.016 -0.838 1.00 85.81 89 ILE A C 1
ATOM 619 O O . ILE A 1 89 ? 6.758 -8.041 -0.824 1.00 85.81 89 ILE A O 1
ATOM 623 N N . ASP A 1 90 ? 6.117 -10.024 -1.700 1.00 85.12 90 ASP A N 1
ATOM 624 C CA . ASP A 1 90 ? 6.953 -9.950 -2.891 1.00 85.12 90 ASP A CA 1
ATOM 625 C C . ASP A 1 90 ? 6.283 -9.031 -3.914 1.00 85.12 90 ASP A C 1
ATOM 627 O O . ASP A 1 90 ? 5.106 -9.181 -4.243 1.00 85.12 90 ASP A O 1
ATOM 631 N N . VAL A 1 91 ? 7.041 -8.060 -4.410 1.00 84.75 91 VAL A N 1
ATOM 632 C CA . VAL A 1 91 ? 6.559 -7.055 -5.352 1.00 84.75 91 VAL A CA 1
ATOM 633 C C . VAL A 1 91 ? 7.037 -7.419 -6.748 1.00 84.75 91 VAL A C 1
ATOM 635 O O . VAL A 1 91 ? 8.234 -7.358 -7.046 1.00 84.75 91 VAL A O 1
ATOM 638 N N . ASP A 1 92 ? 6.090 -7.777 -7.613 1.00 86.50 92 ASP A N 1
ATOM 639 C CA . ASP A 1 92 ? 6.378 -8.073 -9.012 1.00 86.50 92 ASP A CA 1
ATOM 640 C C . ASP A 1 92 ? 6.436 -6.780 -9.835 1.00 86.50 92 ASP A C 1
ATOM 642 O O . ASP A 1 92 ? 5.425 -6.161 -10.172 1.00 86.50 92 ASP A O 1
ATOM 646 N N . TRP A 1 93 ? 7.658 -6.338 -10.122 1.00 85.38 93 TRP A N 1
ATOM 647 C CA . TRP A 1 93 ? 7.908 -5.104 -10.854 1.00 85.38 93 TRP A CA 1
ATOM 648 C C . TRP A 1 93 ? 7.891 -5.324 -12.363 1.00 85.38 93 TRP A C 1
ATOM 650 O O . TRP A 1 93 ? 8.864 -5.791 -12.964 1.00 85.38 93 TRP A O 1
ATOM 660 N N . VAL A 1 94 ? 6.841 -4.835 -13.009 1.00 85.88 94 VAL A N 1
ATOM 661 C CA . VAL A 1 94 ? 6.694 -4.846 -14.460 1.00 85.88 94 VAL A CA 1
ATOM 662 C C . VAL A 1 94 ? 7.300 -3.582 -15.060 1.00 85.88 94 VAL A C 1
ATOM 664 O O . VAL A 1 94 ? 7.010 -2.453 -14.663 1.00 85.88 94 VAL A O 1
ATOM 667 N N . ARG A 1 95 ? 8.158 -3.749 -16.069 1.00 82.25 95 ARG A N 1
ATOM 668 C CA . ARG A 1 95 ? 8.680 -2.621 -16.851 1.00 82.25 95 ARG A CA 1
ATOM 669 C C . ARG A 1 95 ? 7.593 -2.114 -17.799 1.00 82.25 95 ARG A C 1
ATOM 671 O O . ARG A 1 95 ? 7.183 -2.839 -18.697 1.00 82.25 95 ARG A O 1
ATOM 678 N N . VAL A 1 96 ? 7.207 -0.849 -17.654 1.00 83.56 96 VAL A N 1
ATOM 679 C CA . VAL A 1 96 ? 6.161 -0.214 -18.481 1.00 83.56 96 VAL A CA 1
ATOM 680 C C . VAL A 1 96 ? 6.722 0.715 -19.563 1.00 83.56 96 VAL A C 1
ATOM 682 O O . VAL A 1 96 ? 5.981 1.246 -20.383 1.00 83.56 96 VAL A O 1
ATOM 685 N N . GLY A 1 97 ? 8.044 0.903 -19.607 1.00 79.19 97 GLY A N 1
ATOM 686 C CA . GLY A 1 97 ? 8.695 1.689 -20.652 1.00 79.19 97 GLY A CA 1
ATOM 687 C C . GLY A 1 97 ? 10.222 1.644 -20.615 1.00 79.19 97 GLY A C 1
ATOM 688 O O . GLY A 1 97 ? 10.830 1.033 -19.731 1.00 79.19 97 GLY A O 1
ATOM 689 N N . GLY A 1 98 ? 10.839 2.331 -21.580 1.00 69.62 98 GLY A N 1
ATOM 690 C CA . GLY A 1 98 ? 12.292 2.394 -21.761 1.00 69.62 98 GLY A C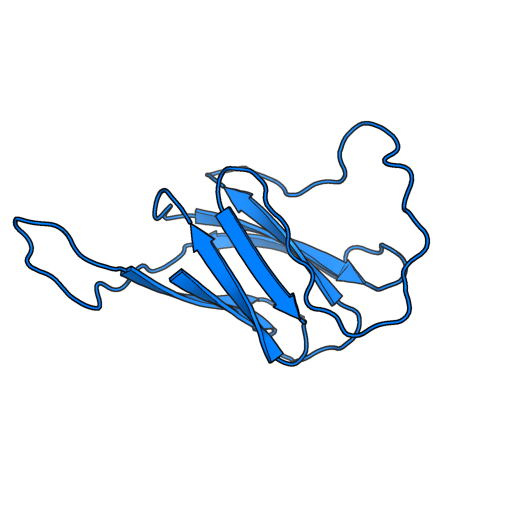A 1
ATOM 691 C C . GLY A 1 98 ? 12.864 1.230 -22.577 1.00 69.62 98 GLY A C 1
ATOM 692 O O . GLY A 1 98 ? 12.133 0.444 -23.172 1.00 69.62 98 GLY A O 1
ATOM 693 N N . THR A 1 99 ? 14.193 1.132 -22.620 1.00 68.50 99 THR A N 1
ATOM 694 C CA . THR A 1 99 ? 14.914 0.029 -23.282 1.00 68.50 99 THR A CA 1
ATOM 695 C C . THR A 1 99 ? 15.744 -0.732 -22.254 1.00 68.50 99 THR A C 1
ATOM 697 O O . THR A 1 99 ? 16.116 -0.173 -21.222 1.00 68.50 99 THR A O 1
ATOM 700 N N . GLU A 1 100 ? 16.091 -1.992 -22.531 1.00 65.12 100 GLU A N 1
ATOM 701 C CA . GLU A 1 100 ? 16.935 -2.791 -21.624 1.00 65.12 100 GLU A CA 1
ATOM 702 C C . GLU A 1 100 ? 18.273 -2.111 -21.306 1.00 65.12 100 GLU A C 1
ATOM 704 O O . GLU A 1 100 ? 18.793 -2.239 -20.201 1.00 65.12 100 GLU A O 1
ATOM 709 N N . ARG A 1 101 ? 18.799 -1.331 -22.258 1.00 69.38 101 ARG A N 1
ATOM 710 C CA . ARG A 1 101 ? 20.101 -0.665 -22.161 1.00 69.38 101 ARG A CA 1
ATOM 711 C C . ARG A 1 101 ? 20.087 0.607 -21.307 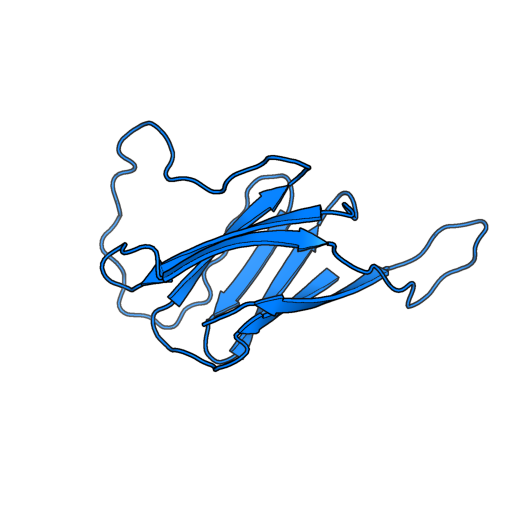1.00 69.38 101 ARG A C 1
ATOM 713 O O . ARG A 1 101 ? 21.125 0.961 -20.762 1.00 69.38 101 ARG A O 1
ATOM 720 N N . CYS A 1 102 ? 18.951 1.295 -21.196 1.00 69.75 102 CYS A N 1
ATOM 721 C CA . CYS A 1 102 ? 18.860 2.584 -20.494 1.00 69.75 102 CYS A CA 1
ATOM 722 C C . CYS A 1 102 ? 18.061 2.512 -19.188 1.00 69.75 102 CYS A C 1
ATOM 724 O O . CYS A 1 102 ? 17.892 3.526 -18.516 1.00 69.75 102 CYS A O 1
ATOM 726 N N . GLY A 1 103 ? 17.553 1.331 -18.829 1.00 66.69 103 GLY A N 1
ATOM 727 C CA . GLY A 1 103 ? 16.526 1.241 -17.804 1.00 66.69 103 GLY A CA 1
ATOM 728 C C . GLY A 1 103 ? 15.236 1.939 -18.252 1.00 66.69 103 GLY A C 1
ATOM 729 O O . GLY A 1 103 ? 15.051 2.297 -19.416 1.00 66.69 103 GLY A O 1
ATOM 730 N N . GLY A 1 104 ? 14.295 2.074 -17.328 1.00 72.50 104 GLY A N 1
ATOM 731 C CA . GLY A 1 104 ? 12.972 2.611 -17.617 1.00 72.50 104 GLY A CA 1
ATOM 732 C C . GLY A 1 104 ? 12.012 2.381 -16.455 1.00 72.50 104 GLY A C 1
ATOM 733 O O . GLY A 1 104 ? 12.328 1.569 -15.577 1.00 72.50 104 GLY A O 1
ATOM 734 N N . PRO A 1 105 ? 10.877 3.097 -16.440 1.00 79.12 105 PRO A N 1
ATOM 735 C CA . PRO A 1 105 ? 9.932 3.073 -15.335 1.00 79.12 105 PRO A CA 1
ATOM 736 C C . PRO A 1 105 ? 9.391 1.664 -15.096 1.00 79.12 105 PRO A C 1
ATOM 738 O O . PRO A 1 105 ? 9.187 0.878 -16.030 1.00 79.12 105 PRO A O 1
ATOM 741 N N . ARG A 1 106 ? 9.167 1.363 -13.818 1.00 83.62 106 ARG A N 1
ATOM 742 C CA . ARG A 1 106 ? 8.564 0.115 -13.360 1.00 83.62 106 ARG A CA 1
ATOM 743 C C . ARG A 1 106 ? 7.303 0.411 -12.567 1.00 83.62 106 ARG A C 1
ATOM 745 O O . ARG A 1 106 ? 7.265 1.361 -11.775 1.00 83.62 106 ARG A O 1
ATOM 752 N N . GLU A 1 107 ? 6.304 -0.422 -12.783 1.00 88.38 107 GLU A N 1
ATOM 753 C CA . GLU A 1 107 ? 5.065 -0.434 -12.024 1.00 88.38 107 GLU A CA 1
ATOM 754 C C . GLU A 1 107 ? 4.866 -1.791 -11.363 1.00 88.38 107 GLU A C 1
ATOM 756 O O . GLU A 1 107 ? 5.389 -2.795 -11.838 1.00 88.38 107 GLU A O 1
ATOM 761 N N . ALA A 1 108 ? 4.147 -1.795 -10.251 1.00 88.25 108 ALA A N 1
ATOM 762 C CA . ALA A 1 108 ? 3.712 -3.009 -9.583 1.00 88.25 108 ALA A CA 1
ATOM 763 C C . ALA A 1 108 ? 2.281 -2.813 -9.090 1.00 88.25 108 ALA A C 1
ATOM 765 O O . ALA A 1 108 ? 1.903 -1.699 -8.718 1.00 88.25 108 ALA A O 1
ATOM 766 N N . ASP A 1 109 ? 1.514 -3.891 -9.067 1.00 90.31 109 ASP A N 1
ATOM 767 C CA . ASP A 1 109 ? 0.188 -3.937 -8.467 1.00 90.31 109 ASP A CA 1
ATOM 768 C C . ASP A 1 109 ? 0.257 -4.884 -7.264 1.00 90.31 109 ASP A C 1
ATOM 770 O O . ASP A 1 109 ? 0.768 -5.999 -7.367 1.00 90.31 109 ASP A O 1
ATOM 774 N N . ILE A 1 110 ? -0.188 -4.408 -6.104 1.00 89.62 110 ILE A N 1
ATOM 775 C CA . ILE A 1 110 ? -0.094 -5.100 -4.818 1.00 89.62 110 ILE A CA 1
ATOM 776 C C . ILE A 1 110 ? -1.493 -5.159 -4.209 1.00 89.62 110 ILE A C 1
ATOM 778 O O . ILE A 1 110 ? -2.151 -4.131 -4.040 1.00 89.62 110 ILE A O 1
ATOM 782 N N . GLU A 1 111 ? -1.929 -6.355 -3.835 1.00 92.19 111 GLU A N 1
ATOM 783 C CA . GLU A 1 111 ? -3.176 -6.570 -3.106 1.00 92.19 111 GLU A CA 1
ATOM 784 C C . GLU A 1 111 ? -2.856 -7.039 -1.683 1.00 92.19 111 GLU A C 1
ATOM 786 O O . GLU A 1 111 ? -2.086 -7.981 -1.487 1.00 92.19 111 GLU A O 1
ATOM 791 N N . LEU A 1 112 ? -3.408 -6.348 -0.686 1.00 88.50 112 LEU A N 1
ATOM 792 C CA . LEU A 1 112 ? -3.212 -6.637 0.733 1.00 88.50 112 LEU A CA 1
ATOM 793 C C . LEU A 1 112 ? -4.478 -7.256 1.344 1.00 88.50 112 LEU A C 1
ATOM 795 O O . LEU A 1 112 ? -5.586 -6.855 0.982 1.00 88.50 112 LEU A O 1
ATOM 799 N N . PRO A 1 113 ? -4.350 -8.182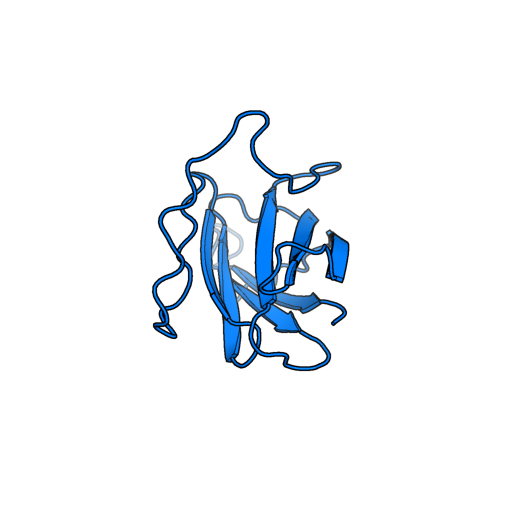 2.309 1.00 84.62 113 PRO A N 1
ATOM 800 C CA . PRO A 1 113 ? -5.497 -8.685 3.060 1.00 84.62 113 PRO A CA 1
ATOM 801 C C . PRO A 1 113 ? -6.091 -7.585 3.959 1.00 84.62 113 PRO A C 1
ATOM 803 O O . PRO A 1 113 ? -5.353 -6.761 4.500 1.00 84.62 113 PRO A O 1
ATOM 806 N N . SER A 1 114 ? -7.417 -7.581 4.111 1.00 72.25 114 SER A N 1
ATOM 807 C CA . SER A 1 114 ? -8.217 -6.578 4.845 1.00 72.25 114 SER A CA 1
ATOM 808 C C . SER A 1 114 ? -8.687 -7.014 6.230 1.00 72.25 114 SER A C 1
ATOM 810 O O . SER A 1 114 ? -8.950 -8.227 6.385 1.00 72.25 114 SER A O 1
#

Organism: NCBI:txid1001240

Secondary structure (DSSP, 8-state):
-EEEEESS--TT-EEEEEESTT------SS--------S--PPEEEE-SSEEEEEETTTEEEEEESS--SEEEEEEE-TTS-EEEEEEEE---EE-SSBTTTB--EEEEEEE--

Sequence (114 aa):
MAKIALAEPKAGVALELCDGVGCVPGPPMAPVKLQPAGTTVEPIIEETGVFTLVGDGISGWRADFVGGQSMVGYRLTDTVGGVVAEGAIDVDWVRVGGTERCGGPREADIELPS

Foldseek 3Di:
DEWEAEPDQDFQKDKDKDDDDPDADDDPPDDDPPDPPDPDLAWDWDPPVQWTWTDGSRVTIDIDGPPPGQKMWMWMAGNVRDTPDTDMDGWDWDFPDDDPVPDGDTYTYYYDYD

pLDDT: mean 73.74, std 17.32, range [32.72, 92.88]